Protein AF-A0A256YT01-F1 (afdb_monomer_lite)

Structure (mmCIF, N/CA/C/O backbone):
data_AF-A0A256YT01-F1
#
_entry.id   AF-A0A256YT01-F1
#
loop_
_atom_site.group_PDB
_atom_site.id
_atom_site.type_symbol
_atom_site.label_atom_id
_atom_site.label_alt_id
_atom_site.label_comp_id
_atom_site.label_asym_id
_atom_site.label_entity_id
_atom_site.label_seq_id
_atom_site.pdbx_PDB_ins_code
_atom_site.Cartn_x
_atom_site.Cartn_y
_atom_site.Car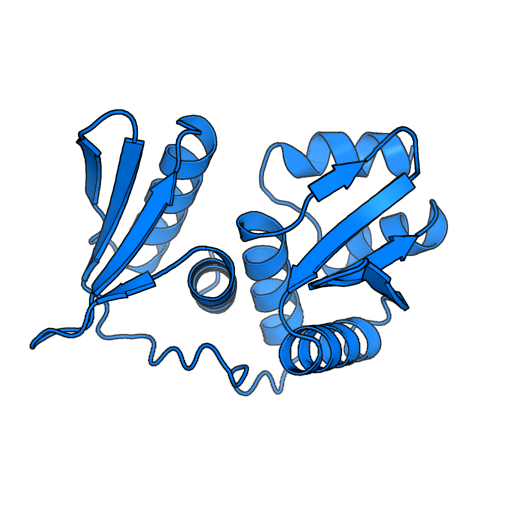tn_z
_atom_site.occupancy
_atom_site.B_iso_or_equiv
_atom_site.auth_seq_id
_atom_site.auth_comp_id
_atom_site.auth_asym_id
_atom_site.auth_atom_id
_atom_site.pdbx_PDB_model_num
ATOM 1 N N . MET A 1 1 ? 11.125 -12.371 -0.905 1.00 65.62 1 MET A N 1
ATOM 2 C CA . MET A 1 1 ? 10.075 -11.328 -1.002 1.00 65.62 1 MET A CA 1
ATOM 3 C C . MET A 1 1 ? 9.068 -11.771 -2.059 1.00 65.62 1 MET A C 1
ATOM 5 O O . MET A 1 1 ? 9.503 -12.255 -3.095 1.00 65.62 1 MET A O 1
ATOM 9 N N . ASN A 1 2 ? 7.759 -11.700 -1.803 1.00 82.19 2 ASN A N 1
ATOM 10 C CA . ASN A 1 2 ? 6.748 -12.305 -2.684 1.00 82.19 2 ASN A CA 1
ATOM 11 C C . ASN A 1 2 ? 6.438 -11.409 -3.912 1.00 82.19 2 ASN A C 1
ATOM 13 O O . ASN A 1 2 ? 6.258 -10.202 -3.763 1.00 82.19 2 ASN A O 1
ATOM 17 N N . LYS A 1 3 ? 6.318 -11.983 -5.122 1.00 87.56 3 LYS A N 1
ATOM 18 C CA . LYS A 1 3 ? 5.971 -11.257 -6.365 1.00 87.56 3 LYS A CA 1
ATOM 19 C C . LYS A 1 3 ? 4.683 -10.424 -6.266 1.00 87.56 3 LYS A C 1
ATOM 21 O O . LYS A 1 3 ? 4.586 -9.380 -6.905 1.00 87.56 3 LYS A O 1
ATOM 26 N N . TYR A 1 4 ? 3.715 -10.839 -5.443 1.00 91.56 4 TYR A N 1
ATOM 27 C CA . TYR A 1 4 ? 2.462 -10.099 -5.244 1.00 91.56 4 TYR A CA 1
ATOM 28 C C . TYR A 1 4 ? 2.664 -8.796 -4.464 1.00 91.56 4 TYR A C 1
ATOM 30 O O . TYR A 1 4 ? 1.957 -7.824 -4.715 1.00 91.56 4 TYR A O 1
ATOM 38 N N . PHE A 1 5 ? 3.674 -8.728 -3.594 1.00 92.38 5 PHE A N 1
ATOM 39 C CA . PHE A 1 5 ? 4.061 -7.479 -2.938 1.00 92.38 5 PHE A CA 1
ATOM 40 C C . PHE A 1 5 ? 4.576 -6.455 -3.955 1.00 92.38 5 PHE A C 1
ATOM 42 O O . PHE A 1 5 ? 4.145 -5.301 -3.959 1.00 92.38 5 PHE A O 1
ATOM 49 N N . ILE A 1 6 ? 5.430 -6.896 -4.882 1.00 89.31 6 ILE A N 1
ATOM 50 C CA . ILE A 1 6 ? 5.904 -6.055 -5.987 1.00 89.31 6 ILE A CA 1
ATOM 51 C C . ILE A 1 6 ? 4.745 -5.620 -6.873 1.00 89.31 6 ILE A C 1
ATOM 53 O O . ILE A 1 6 ? 4.645 -4.443 -7.202 1.00 89.31 6 ILE A O 1
ATOM 57 N N . LEU A 1 7 ? 3.820 -6.528 -7.185 1.00 89.75 7 LEU A N 1
ATOM 58 C CA . LEU A 1 7 ? 2.609 -6.189 -7.924 1.00 89.75 7 LEU A CA 1
ATOM 59 C C . LEU A 1 7 ? 1.816 -5.076 -7.220 1.00 89.75 7 LEU A C 1
ATOM 61 O O . LEU A 1 7 ? 1.466 -4.084 -7.855 1.00 89.75 7 LEU A O 1
ATOM 65 N N . GLY A 1 8 ? 1.609 -5.177 -5.904 1.00 92.69 8 GLY A N 1
ATOM 66 C CA . GLY A 1 8 ? 0.964 -4.134 -5.100 1.00 92.69 8 GLY A CA 1
ATOM 67 C C . GLY A 1 8 ? 1.683 -2.783 -5.173 1.00 92.69 8 GLY A C 1
ATOM 68 O O . GLY A 1 8 ? 1.050 -1.747 -5.405 1.00 92.69 8 GLY A O 1
ATOM 69 N N . LEU A 1 9 ? 3.014 -2.775 -5.052 1.00 90.44 9 LEU A N 1
ATOM 70 C CA . LEU A 1 9 ? 3.826 -1.566 -5.244 1.00 90.44 9 LEU A CA 1
ATOM 71 C C . LEU A 1 9 ? 3.639 -0.990 -6.651 1.00 90.44 9 LEU A C 1
ATOM 73 O O . LEU A 1 9 ? 3.383 0.203 -6.819 1.00 90.44 9 LEU A O 1
ATOM 77 N N . CYS A 1 10 ? 3.680 -1.832 -7.679 1.00 87.94 10 CYS A N 1
ATOM 78 C CA . CYS A 1 10 ? 3.543 -1.363 -9.045 1.00 87.94 10 CYS A CA 1
ATOM 79 C C . CYS A 1 10 ? 2.150 -0.794 -9.345 1.00 87.94 10 CYS A C 1
ATOM 81 O O . CYS A 1 10 ? 2.034 0.226 -10.029 1.00 87.94 10 CYS A O 1
ATOM 83 N N . TYR A 1 11 ? 1.091 -1.375 -8.778 1.00 89.88 11 TYR A N 1
ATOM 84 C CA . TYR A 1 11 ? -0.267 -0.830 -8.848 1.00 89.88 11 TYR A CA 1
ATOM 85 C C . TYR A 1 11 ? -0.405 0.505 -8.103 1.00 89.88 11 TYR A C 1
ATOM 87 O O . TYR A 1 11 ? -1.112 1.402 -8.570 1.00 89.88 11 TYR A O 1
ATOM 95 N N . SER A 1 12 ? 0.306 0.684 -6.994 1.00 89.81 12 SER A N 1
ATOM 96 C CA . SER A 1 12 ? 0.143 1.843 -6.116 1.00 89.81 12 SER A CA 1
ATOM 97 C C . SER A 1 12 ? 0.963 3.069 -6.528 1.00 89.81 12 SER A C 1
ATOM 99 O O . SER A 1 12 ? 0.410 4.171 -6.549 1.00 89.81 12 SER A O 1
ATOM 101 N N . CYS A 1 13 ? 2.239 2.896 -6.885 1.00 84.69 13 CYS A N 1
ATOM 102 C CA . CYS A 1 13 ? 3.171 4.003 -7.138 1.00 84.69 13 CYS A CA 1
ATOM 103 C C . CYS A 1 13 ? 3.846 3.978 -8.522 1.00 84.69 13 CYS A C 1
ATOM 105 O O . CYS A 1 13 ? 4.522 4.936 -8.888 1.00 84.69 13 CYS A O 1
ATOM 107 N N . GLY A 1 14 ? 3.643 2.917 -9.307 1.00 80.38 14 GLY A N 1
ATOM 108 C CA . GLY A 1 14 ? 4.211 2.799 -10.650 1.00 80.38 14 GLY A CA 1
ATOM 109 C C . GLY A 1 14 ? 3.450 3.544 -11.731 1.00 80.38 14 GLY A C 1
ATOM 110 O O . GLY A 1 14 ? 2.220 3.558 -11.733 1.00 80.38 14 GLY A O 1
ATOM 111 N N . SER A 1 15 ? 4.183 4.054 -12.710 1.00 81.00 15 SER A N 1
ATOM 112 C CA . SER A 1 15 ? 3.696 4.326 -14.060 1.00 81.00 15 SER A CA 1
ATOM 113 C C . SER A 1 15 ? 4.192 3.220 -14.988 1.00 81.00 15 SER A C 1
ATOM 115 O O . SER A 1 15 ? 5.355 2.825 -14.900 1.00 81.00 15 SER A O 1
ATOM 117 N N . ILE A 1 16 ? 3.331 2.714 -15.875 1.00 74.31 16 ILE A N 1
ATOM 118 C CA . ILE A 1 16 ? 3.780 1.882 -16.994 1.00 74.31 16 ILE A CA 1
ATOM 119 C C . ILE A 1 16 ? 3.974 2.788 -18.199 1.00 74.31 16 ILE A C 1
ATOM 121 O O . ILE A 1 16 ? 3.037 3.460 -18.629 1.00 74.31 16 ILE A O 1
ATOM 125 N N . LYS A 1 17 ? 5.188 2.800 -18.749 1.00 73.00 17 LYS A N 1
ATOM 126 C CA . LYS A 1 17 ? 5.462 3.464 -20.023 1.00 73.00 17 LYS A CA 1
ATOM 127 C C . LYS A 1 17 ? 5.263 2.468 -21.171 1.00 73.00 17 LYS A C 1
ATOM 129 O O . LYS A 1 17 ? 5.866 1.388 -21.120 1.00 73.00 17 LYS A O 1
ATOM 134 N N . PRO A 1 18 ? 4.455 2.806 -22.194 1.00 63.00 18 PRO A N 1
ATOM 135 C CA . PRO A 1 18 ? 4.331 1.977 -23.384 1.00 63.00 18 PRO A CA 1
ATOM 136 C C . PRO A 1 18 ? 5.676 1.962 -24.117 1.00 63.00 18 PRO A C 1
ATOM 138 O O . PRO A 1 18 ? 6.220 3.003 -24.476 1.00 63.00 18 PRO A O 1
ATOM 141 N N . SER A 1 19 ? 6.249 0.776 -24.291 1.00 65.38 19 SER A N 1
ATOM 142 C CA . SER A 1 19 ? 7.417 0.546 -25.142 1.00 65.38 19 SER A CA 1
ATOM 143 C C . SER A 1 19 ? 7.442 -0.926 -25.565 1.00 65.38 19 SER A C 1
ATOM 145 O O . SER A 1 19 ? 6.630 -1.706 -25.064 1.00 65.38 19 SER A O 1
ATOM 147 N N . LYS A 1 20 ? 8.365 -1.330 -26.453 1.00 65.81 20 LYS A N 1
ATOM 148 C CA . LYS A 1 20 ? 8.491 -2.734 -26.905 1.00 65.81 20 LYS A CA 1
ATOM 149 C C . LYS A 1 20 ? 8.595 -3.736 -25.742 1.00 65.81 20 LYS A C 1
ATOM 151 O O . LYS A 1 20 ? 8.174 -4.875 -25.889 1.00 65.81 20 LYS A O 1
ATOM 156 N N . ILE A 1 21 ? 9.129 -3.310 -24.593 1.00 67.69 21 ILE A N 1
ATOM 157 C CA . ILE A 1 21 ? 9.091 -4.053 -23.327 1.00 67.69 21 ILE A CA 1
ATOM 158 C C . ILE A 1 21 ? 8.535 -3.095 -22.267 1.00 67.69 21 ILE A C 1
ATOM 160 O O . ILE A 1 21 ? 9.229 -2.131 -21.931 1.00 67.69 21 ILE A O 1
ATOM 164 N N . PRO A 1 22 ? 7.312 -3.303 -21.745 1.00 70.88 22 PRO A N 1
ATOM 165 C CA . PRO A 1 22 ? 6.713 -2.417 -20.756 1.00 70.88 22 PRO A CA 1
ATOM 166 C C . PRO A 1 22 ? 7.683 -2.091 -19.622 1.00 70.88 22 PRO A C 1
ATOM 168 O O . PRO A 1 22 ? 8.390 -2.951 -19.094 1.00 70.88 22 PRO A O 1
ATOM 171 N N . LYS A 1 23 ? 7.758 -0.813 -19.265 1.00 79.12 23 LYS A N 1
ATOM 172 C CA . LYS A 1 23 ? 8.704 -0.334 -18.261 1.00 79.12 23 LYS A CA 1
ATOM 173 C C . LYS A 1 23 ? 7.934 0.190 -17.068 1.00 79.12 23 LYS A C 1
ATOM 175 O O . LYS A 1 23 ? 7.092 1.074 -17.224 1.00 79.12 23 LYS A O 1
ATOM 180 N N . PHE A 1 24 ? 8.228 -0.362 -15.897 1.00 84.81 24 PHE A N 1
ATOM 181 C CA . PHE A 1 24 ? 7.811 0.238 -14.641 1.00 84.81 24 PHE A CA 1
ATOM 182 C C . PHE A 1 24 ? 8.720 1.429 -14.349 1.00 84.81 24 PHE A C 1
ATOM 184 O O . PHE A 1 24 ? 9.946 1.314 -14.409 1.00 84.81 24 PHE A O 1
ATOM 191 N N . GLU A 1 25 ? 8.104 2.551 -14.007 1.00 88.12 25 GLU A N 1
ATOM 192 C CA . GLU A 1 25 ? 8.779 3.761 -13.566 1.00 88.12 25 GLU A CA 1
ATOM 193 C C . GLU A 1 25 ? 8.098 4.288 -12.299 1.00 88.12 25 GLU A C 1
ATOM 195 O O . GLU A 1 25 ? 6.884 4.492 -12.267 1.00 88.12 25 GLU A O 1
ATOM 200 N N . LEU A 1 26 ? 8.883 4.526 -11.255 1.00 90.12 26 LEU A N 1
ATOM 201 C CA . LEU A 1 26 ? 8.486 5.282 -10.074 1.00 90.12 26 LEU A CA 1
ATOM 202 C C . LEU A 1 26 ? 9.254 6.597 -10.066 1.00 90.12 26 LEU A C 1
ATOM 204 O O . LEU A 1 26 ? 10.476 6.595 -10.169 1.00 90.12 26 LEU A O 1
ATOM 208 N N . ILE A 1 27 ? 8.544 7.701 -9.846 1.00 90.69 27 ILE A N 1
ATOM 209 C CA . ILE A 1 27 ? 9.126 9.030 -9.659 1.00 90.69 27 ILE A CA 1
ATOM 210 C C . ILE A 1 27 ? 8.714 9.538 -8.277 1.00 90.69 27 ILE A C 1
ATOM 212 O O . ILE A 1 27 ? 7.529 9.576 -7.947 1.00 90.69 27 ILE A O 1
ATOM 216 N N . THR A 1 28 ? 9.680 9.930 -7.448 1.00 92.06 28 THR A N 1
ATOM 217 C CA . THR A 1 28 ? 9.418 10.427 -6.090 1.00 92.06 28 THR A CA 1
ATOM 218 C C . THR A 1 28 ? 10.463 11.445 -5.646 1.00 92.06 28 THR A C 1
ATOM 220 O O . THR A 1 28 ? 11.618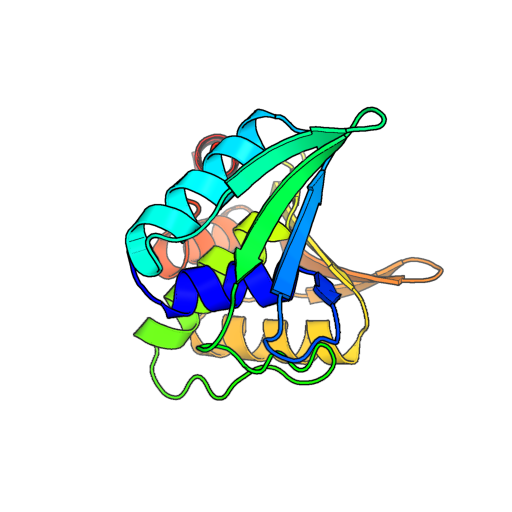 11.391 -6.051 1.00 92.06 28 THR A O 1
ATOM 223 N N . LYS A 1 29 ? 10.079 12.372 -4.763 1.00 92.88 29 LYS A N 1
ATOM 224 C CA . LYS A 1 29 ? 11.032 13.271 -4.084 1.00 92.88 29 LYS A CA 1
A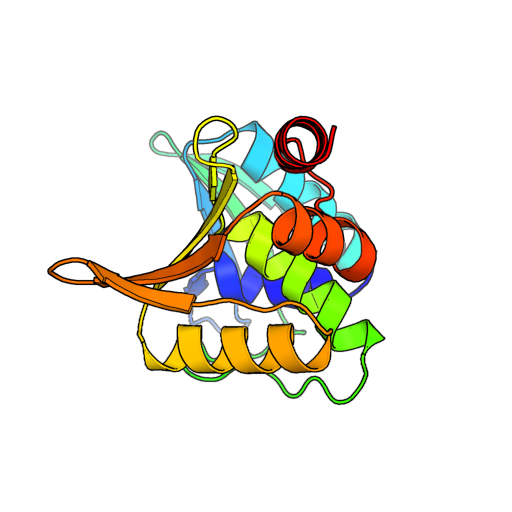TOM 225 C C . LYS A 1 29 ? 11.696 12.629 -2.859 1.00 92.88 29 LYS A C 1
ATOM 227 O O . LYS A 1 29 ? 12.661 13.168 -2.336 1.00 92.88 29 LYS A O 1
ATOM 232 N N . LYS A 1 30 ? 11.167 11.501 -2.374 1.00 91.44 30 LYS A N 1
ATOM 233 C CA . LYS A 1 30 ? 11.624 10.840 -1.143 1.00 91.44 30 LYS A CA 1
ATOM 234 C C . LYS A 1 30 ? 12.692 9.802 -1.460 1.00 91.44 30 LYS A C 1
ATOM 236 O O . LYS A 1 30 ? 12.363 8.758 -2.029 1.00 91.44 30 LYS A O 1
ATOM 241 N N . LYS A 1 31 ? 13.937 10.080 -1.070 1.00 93.31 31 LYS A N 1
ATOM 242 C CA . LYS A 1 31 ? 15.088 9.203 -1.315 1.00 93.31 31 LYS A CA 1
ATOM 243 C C . LYS A 1 31 ? 14.879 7.823 -0.701 1.00 93.31 31 LYS A C 1
ATOM 245 O O . LYS A 1 31 ? 15.001 6.824 -1.393 1.00 93.31 31 LYS A O 1
ATOM 250 N N . GLU A 1 32 ? 14.469 7.776 0.561 1.00 91.88 32 GLU A N 1
ATOM 251 C CA . GLU A 1 32 ? 14.319 6.545 1.342 1.00 91.88 32 GLU A CA 1
ATOM 252 C C . GLU A 1 32 ? 13.257 5.630 0.725 1.00 91.88 32 GLU A C 1
ATOM 254 O O . GLU A 1 32 ? 13.403 4.411 0.687 1.00 91.88 32 GLU A O 1
ATOM 259 N N . PHE A 1 33 ? 12.194 6.224 0.176 1.00 90.69 33 PHE A N 1
ATOM 260 C CA . PHE A 1 33 ? 11.160 5.473 -0.525 1.00 90.69 33 PHE A CA 1
ATOM 261 C C . PHE A 1 33 ? 11.651 4.940 -1.879 1.00 90.69 33 PHE A C 1
ATOM 263 O O . PHE A 1 33 ? 11.341 3.804 -2.231 1.00 90.69 33 PHE A O 1
ATOM 270 N N . ALA A 1 34 ? 12.438 5.721 -2.628 1.00 92.94 34 ALA A N 1
ATOM 271 C CA . ALA A 1 34 ? 13.065 5.243 -3.862 1.00 92.94 34 ALA A CA 1
ATOM 272 C C . ALA A 1 34 ? 14.071 4.113 -3.589 1.00 92.94 34 ALA A C 1
ATOM 274 O O . ALA A 1 34 ? 14.084 3.116 -4.309 1.00 92.94 34 ALA A O 1
ATOM 275 N N . ASP A 1 35 ? 14.872 4.246 -2.530 1.00 94.06 35 ASP A N 1
ATOM 276 C CA . ASP A 1 35 ? 15.831 3.237 -2.075 1.00 94.06 35 ASP A CA 1
ATOM 277 C C . ASP A 1 35 ? 15.111 1.938 -1.711 1.00 94.06 35 ASP A C 1
ATOM 279 O O . ASP A 1 35 ? 15.466 0.872 -2.220 1.00 94.06 35 ASP A O 1
ATOM 283 N N . PHE A 1 36 ? 14.040 2.045 -0.920 1.00 92.25 36 PHE A N 1
ATOM 284 C CA . PHE A 1 36 ? 13.181 0.922 -0.570 1.00 92.25 36 PHE A CA 1
ATOM 285 C C . PHE A 1 36 ? 12.626 0.225 -1.815 1.00 92.25 36 PHE A C 1
ATOM 287 O O . PHE A 1 36 ? 12.839 -0.972 -1.986 1.00 92.25 36 PHE A O 1
ATOM 294 N N . VAL A 1 37 ? 11.962 0.950 -2.720 1.00 91.25 37 VAL A N 1
ATOM 295 C CA . VAL A 1 37 ? 11.346 0.336 -3.908 1.00 91.25 37 VAL A CA 1
ATOM 296 C C . VAL A 1 37 ? 12.393 -0.302 -4.824 1.00 91.25 37 VAL A C 1
ATOM 298 O O . VAL A 1 37 ? 12.178 -1.417 -5.296 1.00 91.25 37 VAL A O 1
ATOM 301 N N . ASN A 1 38 ? 13.543 0.344 -5.037 1.00 92.62 38 ASN A N 1
ATOM 302 C CA . ASN A 1 38 ? 14.622 -0.223 -5.849 1.00 92.62 38 ASN A CA 1
ATOM 303 C C . ASN A 1 38 ? 15.211 -1.500 -5.233 1.00 92.62 38 ASN A C 1
ATOM 305 O O . ASN A 1 38 ? 15.526 -2.441 -5.957 1.00 92.62 38 ASN A O 1
ATOM 309 N N . MET A 1 39 ? 15.352 -1.555 -3.907 1.00 92.25 39 MET A N 1
ATOM 310 C CA . MET A 1 39 ? 15.779 -2.772 -3.216 1.00 92.25 39 MET A CA 1
ATOM 311 C C . MET A 1 39 ? 14.754 -3.897 -3.411 1.00 92.25 39 MET A C 1
ATOM 313 O O . MET A 1 39 ? 15.125 -5.001 -3.798 1.00 92.25 39 MET A O 1
ATOM 317 N N . GLN A 1 40 ? 13.464 -3.612 -3.202 1.00 90.62 40 GLN A N 1
ATOM 318 C CA . GLN A 1 40 ? 12.397 -4.608 -3.341 1.00 90.62 40 GLN A CA 1
ATOM 319 C C . GLN A 1 40 ? 12.302 -5.157 -4.772 1.00 90.62 40 GLN A C 1
ATOM 321 O O . GLN A 1 40 ? 12.178 -6.366 -4.960 1.00 90.62 40 GLN A O 1
ATOM 326 N N . LEU A 1 41 ? 12.414 -4.292 -5.784 1.00 88.62 41 LEU A N 1
ATOM 327 C CA . LEU A 1 41 ? 12.410 -4.708 -7.187 1.00 88.62 41 LEU A CA 1
ATOM 328 C C . LEU A 1 41 ? 13.628 -5.567 -7.537 1.00 88.62 41 LEU A C 1
ATOM 330 O O . LEU A 1 41 ? 13.456 -6.614 -8.154 1.00 88.62 41 LEU A O 1
ATOM 334 N N . ASN A 1 42 ? 14.835 -5.188 -7.109 1.00 89.44 42 ASN A N 1
ATOM 335 C CA . ASN A 1 42 ? 16.036 -5.985 -7.371 1.00 89.44 42 ASN A CA 1
ATOM 336 C C . ASN A 1 42 ? 16.002 -7.359 -6.688 1.00 89.44 42 ASN A C 1
ATOM 338 O O . ASN A 1 42 ? 16.441 -8.332 -7.292 1.00 89.44 42 ASN A O 1
ATOM 342 N N . LEU A 1 43 ? 15.416 -7.475 -5.492 1.00 88.12 43 LEU A N 1
ATOM 343 C CA . LEU A 1 43 ? 15.258 -8.766 -4.807 1.00 88.12 43 LEU A CA 1
ATOM 344 C C . LEU A 1 43 ? 14.354 -9.762 -5.551 1.00 88.12 43 LEU A C 1
ATOM 346 O O . LEU A 1 43 ? 14.429 -10.957 -5.278 1.00 88.12 43 LEU A O 1
ATOM 350 N N . VAL A 1 44 ? 13.469 -9.290 -6.434 1.00 84.75 44 VAL A N 1
ATOM 351 C CA . VAL A 1 44 ? 12.482 -10.139 -7.127 1.00 84.75 44 VAL A CA 1
ATOM 352 C C . VAL A 1 44 ? 12.761 -10.253 -8.625 1.00 84.75 44 VAL A C 1
ATOM 354 O O . VAL A 1 44 ? 12.544 -11.313 -9.201 1.00 84.75 44 VAL A O 1
ATOM 357 N N . LEU A 1 45 ? 13.219 -9.174 -9.261 1.00 82.94 45 LEU A N 1
ATOM 358 C CA . LEU A 1 45 ? 13.386 -9.074 -10.715 1.00 82.94 45 LEU A CA 1
ATOM 359 C C . LEU A 1 45 ? 14.852 -8.913 -11.144 1.00 82.94 45 LEU A C 1
ATOM 361 O O . LEU A 1 45 ? 15.164 -9.108 -12.316 1.00 82.94 45 LEU A O 1
ATOM 365 N N . GLY A 1 46 ? 15.749 -8.539 -10.223 1.00 83.94 46 GLY A N 1
ATOM 366 C CA . GLY A 1 46 ? 17.195 -8.432 -10.459 1.00 83.94 46 GLY A CA 1
ATOM 367 C C . GLY A 1 46 ? 17.642 -7.362 -11.462 1.00 83.94 46 GLY A C 1
ATOM 368 O O . GLY A 1 46 ? 18.811 -7.334 -11.836 1.00 83.94 46 GLY A O 1
ATOM 369 N N . ASN A 1 47 ? 16.739 -6.508 -11.948 1.00 84.06 47 ASN A N 1
ATOM 370 C CA . ASN A 1 47 ? 17.008 -5.632 -13.090 1.00 84.06 47 ASN A CA 1
ATOM 371 C C . ASN A 1 47 ? 16.457 -4.203 -12.930 1.00 84.06 47 ASN A C 1
ATOM 373 O O . ASN A 1 47 ? 16.127 -3.555 -13.933 1.00 84.06 47 ASN A O 1
ATOM 377 N N . SER A 1 48 ? 16.371 -3.690 -11.695 1.00 89.50 48 SER A N 1
ATOM 378 C CA . SER A 1 48 ? 15.944 -2.310 -11.450 1.00 89.50 48 SER A CA 1
ATOM 379 C C . SER A 1 48 ? 17.116 -1.348 -11.275 1.00 89.50 48 SER A C 1
ATOM 381 O O . SER A 1 48 ? 18.148 -1.666 -10.682 1.00 89.50 48 SER A O 1
ATOM 383 N N . LYS A 1 49 ? 16.941 -0.128 -11.784 1.00 92.69 49 LYS A N 1
ATOM 384 C CA . LYS A 1 49 ? 17.907 0.968 -11.690 1.00 92.69 49 LYS A CA 1
ATOM 385 C C . LYS A 1 49 ? 17.285 2.137 -10.945 1.00 92.69 49 LYS A C 1
ATOM 387 O O . LYS A 1 49 ? 16.129 2.473 -11.184 1.00 92.69 49 LYS A O 1
ATOM 392 N N . LYS A 1 50 ? 18.075 2.797 -10.100 1.00 94.94 50 LYS A N 1
ATOM 393 C CA . LYS A 1 50 ? 17.699 4.035 -9.410 1.00 94.94 50 LYS A CA 1
ATOM 394 C C . LYS A 1 50 ? 18.683 5.138 -9.764 1.00 94.94 50 LYS A C 1
ATOM 396 O O . LYS A 1 50 ? 19.888 4.927 -9.663 1.00 94.94 50 LYS A O 1
ATOM 401 N N . TYR A 1 51 ? 18.182 6.314 -10.107 1.00 95.56 51 TYR A N 1
ATOM 402 C CA . TYR A 1 51 ? 19.002 7.499 -10.355 1.00 95.56 51 TYR A CA 1
ATOM 403 C C . TYR A 1 51 ? 18.244 8.779 -9.986 1.00 95.56 51 TYR A C 1
ATOM 405 O O . TYR A 1 51 ? 17.035 8.757 -9.757 1.00 95.56 51 TYR A O 1
ATOM 413 N N . PHE A 1 52 ? 18.961 9.898 -9.887 1.00 96.06 52 PHE A N 1
ATOM 414 C CA . PHE A 1 52 ? 18.391 11.206 -9.568 1.00 96.06 52 PHE A CA 1
ATOM 415 C C . PHE A 1 52 ? 18.395 12.094 -10.815 1.00 96.06 52 PHE A C 1
ATOM 417 O O . PHE A 1 52 ? 19.422 12.219 -11.478 1.00 96.06 52 PHE A O 1
ATOM 424 N N . LYS A 1 53 ? 17.248 12.685 -11.160 1.00 95.38 53 LYS A N 1
ATOM 425 C CA . LYS A 1 53 ? 17.091 13.555 -12.334 1.00 95.38 53 LYS A CA 1
ATOM 426 C C . LYS A 1 53 ? 16.025 14.616 -12.069 1.00 95.38 53 LYS A C 1
ATOM 428 O O . LYS A 1 53 ? 14.953 14.303 -11.559 1.00 95.38 53 LYS A O 1
ATOM 433 N N . ASN A 1 54 ? 16.308 15.867 -12.439 1.00 94.06 54 ASN A N 1
ATOM 434 C CA . ASN A 1 54 ? 15.375 17.002 -12.360 1.00 94.06 54 ASN A CA 1
ATOM 435 C C . ASN A 1 54 ? 14.725 17.203 -10.973 1.00 94.06 54 ASN A C 1
ATOM 437 O O . ASN A 1 54 ? 13.554 17.557 -10.882 1.00 94.06 54 ASN A O 1
ATOM 441 N N . GLY A 1 55 ? 15.461 16.947 -9.885 1.00 93.38 55 GLY A N 1
ATOM 442 C CA . GLY A 1 55 ? 14.935 17.086 -8.520 1.00 93.38 55 GLY A CA 1
ATOM 443 C C . GLY A 1 55 ? 14.124 15.887 -8.008 1.00 93.38 55 GLY A C 1
ATOM 444 O O . GLY A 1 55 ? 13.525 15.971 -6.935 1.00 93.38 55 GLY A O 1
ATOM 445 N N . PHE A 1 56 ? 14.093 14.774 -8.746 1.00 95.44 56 PHE A N 1
ATOM 446 C CA . PHE A 1 56 ? 13.372 13.559 -8.374 1.00 95.44 56 PHE A CA 1
ATOM 447 C C . PHE A 1 56 ? 14.280 12.332 -8.406 1.00 95.44 56 PHE A C 1
ATOM 449 O O . PHE A 1 56 ? 15.165 12.201 -9.251 1.00 95.44 56 PHE A O 1
ATOM 456 N N . TYR A 1 57 ? 14.010 11.394 -7.504 1.00 95.81 57 TYR A N 1
ATOM 457 C CA . TYR A 1 57 ? 14.518 10.034 -7.581 1.00 95.81 57 TYR A CA 1
ATOM 458 C C . TYR A 1 57 ? 13.613 9.226 -8.502 1.00 95.81 57 TYR A C 1
ATOM 460 O O . TYR A 1 57 ? 12.390 9.207 -8.327 1.00 95.81 57 TYR A O 1
ATOM 468 N N . ILE A 1 58 ? 14.227 8.560 -9.471 1.00 93.38 58 ILE A N 1
ATOM 469 C CA . ILE A 1 58 ? 13.554 7.722 -10.453 1.00 93.38 58 ILE A CA 1
ATOM 470 C C . ILE A 1 58 ? 14.019 6.286 -10.240 1.00 93.38 58 ILE A C 1
ATOM 472 O O . ILE A 1 58 ? 15.223 6.031 -10.172 1.00 93.38 58 ILE A O 1
ATOM 476 N N . VAL A 1 59 ? 13.067 5.362 -10.116 1.00 92.06 59 VAL A N 1
ATOM 477 C CA . VAL A 1 59 ? 13.316 3.917 -10.105 1.00 92.06 59 VAL A CA 1
ATOM 478 C C . VAL A 1 59 ? 12.685 3.318 -11.346 1.00 92.06 59 VAL A C 1
ATOM 480 O O . VAL A 1 59 ? 11.490 3.473 -11.580 1.00 92.06 59 VAL A O 1
ATOM 483 N N . GLU A 1 60 ? 13.485 2.611 -12.125 1.00 90.81 60 GLU A N 1
ATOM 484 C CA . GLU A 1 60 ? 13.078 2.022 -13.386 1.00 90.81 60 GLU A CA 1
ATOM 485 C C . GLU A 1 60 ? 13.330 0.525 -13.385 1.00 90.81 60 GLU A C 1
ATOM 487 O O . GLU A 1 60 ? 14.388 0.065 -12.964 1.00 90.81 60 GLU A O 1
ATOM 492 N N . CYS A 1 61 ? 12.382 -0.236 -13.913 1.00 86.81 61 CYS A N 1
ATOM 493 C CA . CYS A 1 61 ? 12.508 -1.677 -14.053 1.00 86.81 61 CYS A CA 1
ATOM 494 C C . CYS A 1 61 ? 11.929 -2.097 -15.402 1.00 86.81 61 CYS A C 1
ATOM 496 O O . CYS A 1 61 ? 10.784 -1.760 -15.725 1.00 86.81 61 CYS A O 1
ATOM 498 N N . LYS A 1 62 ? 12.710 -2.830 -16.204 1.00 79.12 62 LYS A N 1
ATOM 499 C CA . LYS A 1 62 ? 12.169 -3.473 -17.408 1.00 79.12 62 LYS A CA 1
ATOM 500 C C . LYS A 1 62 ? 11.240 -4.589 -16.945 1.00 79.12 62 LYS A C 1
ATOM 502 O O . LYS A 1 62 ? 11.665 -5.472 -16.203 1.00 79.12 62 LYS A O 1
ATOM 507 N N . ASN A 1 63 ? 9.975 -4.512 -17.334 1.00 67.94 63 ASN A N 1
ATOM 508 C CA . ASN A 1 63 ? 8.927 -5.369 -16.811 1.00 67.94 63 ASN A CA 1
ATOM 509 C C . ASN A 1 63 ? 8.342 -6.239 -17.930 1.00 67.94 63 ASN A C 1
ATOM 511 O O . ASN A 1 63 ? 7.545 -5.781 -18.743 1.00 67.94 63 ASN A O 1
ATOM 515 N N . SER A 1 64 ? 8.719 -7.514 -17.929 1.00 58.84 64 SER A N 1
ATOM 516 C CA . SER A 1 64 ? 8.089 -8.566 -18.735 1.00 58.84 64 SER A CA 1
ATOM 517 C C . SER A 1 64 ? 7.048 -9.382 -17.955 1.00 58.84 64 SER A C 1
ATOM 519 O O . SER A 1 64 ? 6.402 -10.242 -18.540 1.00 58.84 64 SER A O 1
ATOM 521 N N . TYR A 1 65 ? 6.890 -9.151 -16.646 1.00 62.97 65 TYR A N 1
ATOM 522 C CA . TYR A 1 65 ? 6.183 -10.064 -15.737 1.00 62.97 65 TYR A CA 1
ATOM 523 C C . TYR A 1 65 ? 4.792 -9.591 -15.308 1.00 62.97 65 TYR A C 1
ATOM 525 O O . TYR A 1 65 ? 3.969 -10.416 -14.914 1.00 62.97 65 TYR A O 1
ATOM 533 N N . PHE A 1 66 ? 4.512 -8.286 -15.360 1.00 65.94 66 PHE A N 1
ATOM 534 C CA . PHE A 1 66 ? 3.245 -7.735 -14.878 1.00 65.94 66 PHE A CA 1
ATOM 535 C C . PHE A 1 66 ? 2.566 -6.880 -15.945 1.00 65.94 66 PHE A C 1
ATOM 537 O O . PHE A 1 66 ? 3.018 -5.770 -16.234 1.00 65.94 66 PHE A O 1
ATOM 544 N N . SER A 1 67 ? 1.440 -7.365 -16.468 1.00 67.62 67 SER A N 1
ATOM 545 C CA . SER A 1 67 ? 0.421 -6.520 -17.086 1.00 67.62 67 SER A CA 1
ATOM 546 C C . SER A 1 67 ? -0.333 -5.788 -15.969 1.00 67.62 67 SER A C 1
ATOM 548 O O . SER A 1 67 ? -0.967 -6.403 -15.112 1.00 67.62 67 SER A O 1
ATOM 550 N N . ILE A 1 68 ? -0.200 -4.461 -15.914 1.00 76.62 68 ILE A N 1
ATOM 551 C CA . ILE A 1 68 ? -0.893 -3.636 -14.915 1.00 76.62 68 ILE A CA 1
ATOM 552 C C . ILE A 1 68 ? -1.970 -2.851 -15.632 1.00 76.62 68 ILE A C 1
ATOM 554 O O . ILE A 1 68 ? -1.670 -1.937 -16.398 1.00 76.62 68 ILE A O 1
ATOM 558 N N . ASP A 1 69 ? -3.208 -3.195 -15.324 1.00 79.75 69 ASP A N 1
ATOM 559 C CA . ASP A 1 69 ? -4.364 -2.367 -15.608 1.00 79.75 69 ASP A CA 1
ATOM 560 C C . ASP A 1 69 ? -4.602 -1.478 -14.378 1.00 79.75 69 ASP A C 1
ATOM 562 O O . ASP A 1 69 ? -4.776 -1.967 -13.267 1.00 79.75 69 ASP A O 1
ATOM 566 N N . LYS A 1 70 ? -4.540 -0.153 -14.530 1.00 78.06 70 LYS A N 1
ATOM 567 C CA . LYS A 1 70 ? -4.707 0.767 -13.390 1.00 78.06 70 LYS A CA 1
ATOM 568 C C . LYS A 1 70 ? -6.162 0.935 -12.957 1.00 78.06 70 LYS A C 1
ATOM 570 O O . LYS A 1 70 ? -6.390 1.469 -11.869 1.00 78.06 70 LYS A O 1
ATOM 575 N N . ASP A 1 71 ? -7.110 0.487 -13.771 1.00 81.75 71 ASP A N 1
ATOM 576 C CA . ASP A 1 71 ? -8.540 0.578 -13.497 1.00 81.75 71 ASP A CA 1
ATOM 577 C C . ASP A 1 71 ? -9.102 -0.750 -12.947 1.00 81.75 71 ASP A C 1
ATOM 579 O O . ASP A 1 71 ? -10.133 -0.753 -12.264 1.00 81.75 71 ASP A O 1
ATOM 583 N N . LYS A 1 72 ? -8.384 -1.869 -13.133 1.00 85.75 72 LYS A N 1
ATOM 584 C CA . LYS A 1 72 ? -8.794 -3.203 -12.670 1.00 85.75 72 LYS A CA 1
ATOM 585 C C . LYS A 1 72 ? -7.696 -3.933 -11.896 1.00 85.75 72 LYS A C 1
ATOM 587 O O . LYS A 1 72 ? -6.621 -4.198 -12.420 1.00 85.75 72 LYS A O 1
ATOM 592 N N . LEU A 1 73 ? -7.987 -4.316 -10.650 1.00 89.81 73 LEU A N 1
ATOM 593 C CA . LEU A 1 73 ? -7.071 -5.117 -9.835 1.00 89.81 73 LEU A CA 1
ATOM 594 C C . LEU A 1 73 ? -6.858 -6.529 -10.419 1.00 89.81 73 LEU A C 1
ATOM 596 O O . LEU A 1 73 ? -7.763 -7.086 -11.048 1.00 89.81 73 LEU A O 1
ATOM 600 N N . PRO A 1 74 ? -5.678 -7.138 -10.192 1.00 89.31 74 PRO A N 1
ATOM 601 C CA . PRO A 1 74 ? -5.399 -8.494 -10.647 1.00 89.31 74 PRO A CA 1
ATOM 602 C C . PRO A 1 74 ? -6.241 -9.510 -9.862 1.00 89.31 74 PRO A C 1
ATOM 604 O O . PRO A 1 74 ? -6.715 -9.226 -8.761 1.00 89.31 74 PRO A O 1
ATOM 607 N N . ASN A 1 75 ? -6.389 -10.724 -10.396 1.00 87.75 75 ASN A N 1
ATOM 608 C CA . ASN A 1 75 ? -7.035 -11.810 -9.659 1.00 87.75 75 ASN A CA 1
ATOM 609 C C . ASN A 1 75 ? -6.143 -12.270 -8.485 1.00 87.75 75 ASN A C 1
ATOM 611 O O . ASN A 1 75 ? -4.980 -12.628 -8.686 1.00 87.75 75 ASN A O 1
ATOM 615 N N . LEU A 1 76 ? -6.692 -12.244 -7.267 1.00 91.94 76 LEU A N 1
ATOM 616 C CA . LEU A 1 76 ? -6.023 -12.578 -6.004 1.00 91.94 76 LEU A CA 1
ATOM 617 C C . LEU A 1 76 ? -6.878 -13.600 -5.227 1.00 91.94 76 LEU A C 1
ATOM 619 O O . LEU A 1 76 ? -7.501 -13.301 -4.205 1.00 91.94 76 LEU A O 1
ATOM 623 N N . ASP A 1 77 ? -6.920 -14.813 -5.765 1.00 89.75 77 ASP A N 1
ATOM 624 C CA . ASP A 1 77 ? -7.677 -15.986 -5.309 1.00 89.75 77 ASP A CA 1
ATOM 625 C C . ASP A 1 77 ? -7.331 -16.448 -3.881 1.00 89.75 77 ASP A C 1
ATOM 627 O O . ASP A 1 77 ? -8.229 -16.781 -3.105 1.00 89.75 77 ASP A O 1
ATOM 631 N N . THR A 1 78 ? -6.060 -16.408 -3.477 1.00 94.62 78 THR A N 1
ATOM 632 C CA . THR A 1 78 ? -5.641 -16.865 -2.139 1.00 94.62 78 THR A CA 1
ATOM 633 C C . THR A 1 78 ? -5.433 -15.723 -1.140 1.00 94.62 78 THR A C 1
ATOM 635 O O . THR A 1 78 ? -5.049 -14.608 -1.501 1.00 94.62 78 THR A O 1
ATOM 638 N N . SER A 1 79 ? -5.643 -16.013 0.152 1.00 95.50 79 SER A N 1
ATOM 639 C CA . SER A 1 79 ? -5.413 -15.048 1.243 1.00 95.50 79 SER A CA 1
ATOM 640 C C . SER A 1 79 ? -3.964 -14.560 1.280 1.00 95.50 79 SER A C 1
ATOM 642 O O . SER A 1 79 ? -3.710 -13.366 1.408 1.00 95.50 79 SER A O 1
ATOM 644 N N . GLU A 1 80 ? -3.002 -15.455 1.055 1.00 95.00 80 GLU A N 1
ATOM 645 C CA . GLU A 1 80 ? -1.585 -15.097 0.981 1.00 95.00 80 GLU A CA 1
ATOM 646 C C . GLU A 1 80 ? -1.315 -14.050 -0.116 1.00 95.00 80 GLU A C 1
ATOM 648 O O . GLU A 1 80 ? -0.689 -13.016 0.135 1.00 95.00 80 GLU A O 1
ATOM 653 N N . ARG A 1 81 ? -1.847 -14.269 -1.327 1.00 95.19 81 ARG A N 1
ATOM 654 C CA . ARG A 1 81 ? -1.691 -13.344 -2.460 1.00 95.19 81 ARG A CA 1
ATOM 655 C C . ARG A 1 81 ? -2.310 -11.985 -2.160 1.00 95.19 81 ARG A C 1
ATOM 657 O O . ARG A 1 81 ? -1.681 -10.962 -2.437 1.00 95.19 81 ARG A O 1
ATOM 664 N N . ARG A 1 82 ? -3.505 -11.966 -1.557 1.00 96.69 82 ARG A N 1
ATOM 665 C CA . ARG A 1 82 ? -4.183 -10.730 -1.139 1.00 96.69 82 ARG A CA 1
ATOM 666 C C . ARG A 1 82 ? -3.379 -9.961 -0.104 1.00 96.69 82 ARG A C 1
ATOM 668 O O . ARG A 1 82 ? -3.164 -8.769 -0.300 1.00 96.69 82 ARG A O 1
ATOM 675 N N . ARG A 1 83 ? -2.886 -10.620 0.947 1.00 97.12 83 ARG A N 1
ATOM 676 C CA . ARG A 1 83 ? -2.090 -9.973 2.005 1.00 97.12 83 ARG A CA 1
ATOM 677 C C . ARG A 1 83 ? -0.821 -9.343 1.454 1.00 97.12 83 ARG A C 1
ATOM 679 O O . ARG A 1 83 ? -0.586 -8.162 1.694 1.00 97.12 83 ARG A O 1
ATOM 686 N N . TYR A 1 84 ? -0.049 -10.080 0.652 1.00 95.56 84 TYR A N 1
ATOM 687 C CA . TYR A 1 84 ? 1.161 -9.527 0.041 1.00 95.56 84 TYR A CA 1
ATOM 688 C C . TYR A 1 84 ? 0.851 -8.378 -0.918 1.00 95.56 84 TYR A C 1
ATOM 690 O O . TYR A 1 84 ? 1.524 -7.348 -0.864 1.00 95.56 84 TYR A O 1
ATOM 698 N N . PHE A 1 85 ? -0.178 -8.519 -1.757 1.00 95.75 85 PHE A N 1
ATOM 699 C CA . PHE A 1 85 ? -0.610 -7.445 -2.646 1.00 95.75 85 PHE A CA 1
ATOM 700 C C . PHE 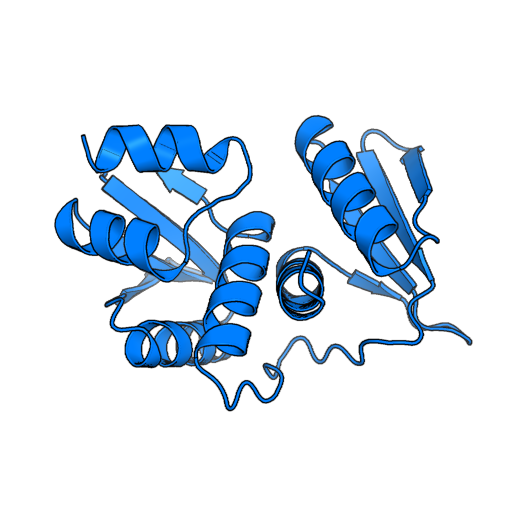A 1 85 ? -1.027 -6.190 -1.872 1.00 95.75 85 PHE A C 1
ATOM 702 O O . PHE A 1 85 ? -0.552 -5.098 -2.179 1.00 95.75 85 PHE A O 1
ATOM 709 N N . LEU A 1 86 ? -1.871 -6.335 -0.847 1.00 97.31 86 LEU A N 1
ATOM 710 C CA . LEU A 1 86 ? -2.320 -5.229 -0.003 1.00 97.31 86 LEU A CA 1
ATOM 711 C C . LEU A 1 86 ? -1.143 -4.570 0.717 1.00 97.31 86 LEU A C 1
ATOM 713 O O . LEU A 1 86 ? -1.062 -3.345 0.711 1.00 97.31 86 LEU A O 1
ATOM 717 N N . ALA A 1 87 ? -0.196 -5.344 1.252 1.00 96.69 87 ALA A N 1
ATOM 718 C CA . ALA A 1 87 ? 0.999 -4.803 1.896 1.00 96.69 87 ALA A CA 1
ATOM 719 C C . ALA A 1 87 ? 1.787 -3.915 0.920 1.00 96.69 87 ALA A C 1
ATOM 721 O O . ALA A 1 87 ? 2.055 -2.750 1.214 1.00 96.69 87 ALA A O 1
ATOM 722 N N . GLY A 1 88 ? 2.058 -4.407 -0.293 1.00 95.06 88 GLY A N 1
ATOM 723 C CA . GLY A 1 88 ? 2.737 -3.626 -1.331 1.00 95.06 88 GLY A CA 1
ATOM 724 C C . GLY A 1 88 ? 1.948 -2.393 -1.771 1.00 95.06 88 GLY A C 1
ATOM 725 O O . GLY A 1 88 ? 2.506 -1.311 -1.957 1.00 95.06 88 GLY A O 1
ATOM 726 N N . TYR A 1 89 ? 0.628 -2.523 -1.903 1.00 95.69 89 TYR A N 1
ATOM 727 C CA . TYR A 1 89 ? -0.233 -1.427 -2.335 1.00 95.69 89 TYR A CA 1
ATOM 728 C C . TYR A 1 89 ? -0.303 -0.299 -1.297 1.00 95.69 89 TYR A C 1
ATOM 730 O O . TYR A 1 89 ? -0.187 0.887 -1.627 1.00 95.69 89 TYR A O 1
ATOM 738 N N . PHE A 1 90 ? -0.453 -0.656 -0.021 1.00 96.94 90 PHE A N 1
ATOM 739 C CA . PHE A 1 90 ? -0.445 0.303 1.077 1.00 96.94 90 PHE A CA 1
ATOM 740 C C . PHE A 1 90 ? 0.939 0.929 1.258 1.00 96.94 90 PHE A C 1
ATOM 742 O O . PHE A 1 90 ? 1.029 2.144 1.454 1.00 96.94 90 PHE A O 1
ATOM 749 N N . GLU A 1 91 ? 2.023 0.168 1.111 1.00 94.06 91 GLU A N 1
ATOM 750 C CA . GLU A 1 91 ? 3.378 0.724 1.137 1.00 94.06 91 GLU A CA 1
ATOM 751 C C . GLU A 1 91 ? 3.555 1.860 0.132 1.00 94.06 91 GLU A C 1
ATOM 753 O O . GLU A 1 91 ? 4.024 2.943 0.495 1.00 94.06 91 GLU A O 1
ATOM 758 N N . GLY A 1 92 ? 3.089 1.675 -1.103 1.00 92.06 92 GLY A N 1
ATOM 759 C CA . GLY A 1 92 ? 3.297 2.682 -2.136 1.00 92.06 92 GLY A CA 1
ATOM 760 C C . GLY A 1 92 ? 2.387 3.905 -2.054 1.00 92.06 92 GLY A C 1
ATOM 761 O O . GLY A 1 92 ? 2.794 4.983 -2.486 1.00 92.06 92 GLY A O 1
ATOM 762 N N . LYS A 1 93 ? 1.176 3.781 -1.493 1.00 92.62 93 LYS A N 1
ATOM 763 C CA . LYS A 1 93 ? 0.146 4.832 -1.631 1.00 92.62 93 LYS A CA 1
ATOM 764 C C . LYS A 1 93 ? -0.491 5.313 -0.336 1.00 92.62 93 LYS A C 1
ATOM 766 O O . LYS A 1 93 ? -1.101 6.381 -0.331 1.00 92.62 93 LYS A O 1
ATOM 771 N N . SER A 1 94 ? -0.358 4.572 0.763 1.00 95.50 94 SER A N 1
ATOM 772 C CA . SER A 1 94 ? -1.015 4.957 2.012 1.00 95.50 94 SER A CA 1
ATOM 773 C C . SER A 1 94 ? -0.318 6.118 2.718 1.00 95.50 94 SER A C 1
ATOM 775 O O . SER A 1 94 ? 0.880 6.374 2.546 1.00 95.50 94 SER A O 1
ATOM 777 N N . SER A 1 95 ? -1.064 6.786 3.588 1.00 94.88 95 SER A N 1
ATOM 778 C CA . SER A 1 95 ? -0.524 7.592 4.675 1.00 94.88 95 SER A CA 1
ATOM 779 C C . SER A 1 95 ? -1.011 7.047 6.016 1.00 94.88 95 SER A C 1
ATOM 781 O O . SER A 1 95 ? -2.086 6.458 6.113 1.00 94.88 95 SER A O 1
ATOM 783 N N . VAL A 1 96 ? -0.192 7.220 7.053 1.00 96.62 96 VAL A N 1
ATOM 784 C CA . VAL A 1 96 ? -0.494 6.778 8.420 1.00 96.62 96 VAL A CA 1
ATOM 785 C C . VAL A 1 96 ? -0.453 7.998 9.330 1.00 96.62 96 VAL A C 1
ATOM 787 O O . VAL A 1 96 ? 0.574 8.680 9.401 1.00 96.62 96 VAL A O 1
ATOM 790 N N . SER A 1 97 ? -1.563 8.273 10.014 1.00 96.44 97 SER A N 1
ATOM 791 C CA . SER A 1 97 ? -1.672 9.333 11.014 1.00 96.44 97 SER A CA 1
ATOM 792 C C . SER A 1 97 ? -1.789 8.739 12.410 1.00 96.44 97 SER A C 1
ATOM 794 O O . SER A 1 97 ? -2.800 8.123 12.744 1.00 96.44 97 SER A O 1
ATOM 796 N N . VAL A 1 98 ? -0.764 8.969 13.234 1.00 95.56 98 VAL A N 1
ATOM 797 C CA . VAL A 1 98 ? -0.737 8.514 14.633 1.00 95.56 98 VAL A CA 1
ATOM 798 C C . VAL A 1 98 ? -1.776 9.264 15.465 1.00 95.56 98 VAL A C 1
ATOM 800 O O . VAL A 1 98 ? -2.573 8.635 16.152 1.00 95.56 98 VAL A O 1
ATOM 803 N N . LYS A 1 99 ? -1.832 10.599 15.329 1.00 96.06 99 LYS A N 1
ATOM 804 C CA . LYS A 1 99 ? -2.762 11.471 16.069 1.00 96.06 99 LYS A CA 1
ATOM 805 C C . LYS A 1 99 ? -4.220 11.045 15.890 1.00 96.06 99 LYS A C 1
ATOM 807 O O . LYS A 1 99 ? -4.956 10.963 16.864 1.00 96.06 99 LYS A O 1
ATOM 812 N N . TYR A 1 100 ? -4.620 10.766 14.651 1.00 95.69 100 TYR A N 1
ATOM 813 C CA . TYR A 1 100 ? -6.003 10.401 14.338 1.00 95.69 100 TYR A CA 1
ATOM 814 C C . TYR A 1 100 ? -6.250 8.889 14.351 1.00 95.69 100 TYR A C 1
ATOM 816 O O . TYR A 1 100 ? -7.400 8.475 14.264 1.00 95.69 100 TYR A O 1
ATOM 824 N N . LYS A 1 101 ? -5.200 8.064 14.488 1.00 97.06 101 LYS A N 1
ATOM 825 C CA . LYS A 1 101 ? -5.274 6.594 14.437 1.00 97.06 101 LYS A CA 1
ATOM 826 C C . LYS A 1 101 ? -5.908 6.104 13.130 1.00 97.06 101 LYS A C 1
ATOM 828 O O . LYS A 1 101 ? -6.865 5.329 13.139 1.00 97.06 101 LYS A O 1
ATOM 833 N N . ILE A 1 102 ? -5.396 6.618 12.010 1.00 97.00 102 ILE A N 1
ATOM 834 C CA . ILE A 1 102 ? -5.942 6.384 10.667 1.00 97.00 102 ILE A CA 1
ATOM 835 C C . ILE A 1 102 ? -4.845 5.900 9.727 1.00 97.00 102 ILE A C 1
ATOM 837 O O . ILE A 1 102 ? -3.780 6.519 9.629 1.00 97.00 102 ILE A O 1
ATOM 841 N N . ILE A 1 103 ? -5.157 4.858 8.960 1.00 97.94 103 ILE A N 1
ATOM 842 C CA . ILE A 1 103 ? -4.479 4.545 7.701 1.00 97.94 103 ILE A CA 1
ATOM 843 C C . ILE A 1 103 ? -5.376 5.024 6.559 1.00 97.94 103 ILE A C 1
ATOM 845 O O . ILE A 1 103 ? -6.540 4.636 6.494 1.00 97.94 103 ILE A O 1
ATOM 849 N N . LYS A 1 104 ? -4.843 5.859 5.664 1.00 96.81 104 LYS A N 1
ATOM 850 C CA . LYS A 1 104 ? -5.597 6.491 4.575 1.00 96.81 104 LYS A CA 1
ATOM 851 C C . LYS A 1 104 ? -5.012 6.150 3.207 1.00 96.81 104 LYS A C 1
ATOM 853 O O . LYS A 1 104 ? -3.800 6.223 3.017 1.00 96.81 104 LYS A O 1
ATOM 858 N N . LEU A 1 105 ? -5.881 5.882 2.236 1.00 95.62 105 LEU A N 1
ATOM 859 C CA . LEU A 1 105 ? -5.582 5.815 0.803 1.00 95.62 105 LEU A CA 1
ATOM 860 C C . LEU A 1 105 ? -6.472 6.803 0.048 1.00 95.62 105 LEU A C 1
ATOM 862 O O . LEU A 1 105 ? -7.660 6.876 0.331 1.00 95.62 105 LEU A O 1
ATOM 866 N N . SER A 1 106 ? -5.930 7.518 -0.938 1.00 93.12 106 SER A N 1
ATOM 867 C CA . SER A 1 106 ? -6.714 8.375 -1.845 1.00 93.12 106 SER A CA 1
ATOM 868 C C . SER A 1 106 ? -6.738 7.789 -3.258 1.00 93.12 106 SER A C 1
ATOM 870 O O . SER A 1 106 ? -5.726 7.254 -3.712 1.00 93.12 106 SER A O 1
ATOM 872 N N . GLY A 1 107 ? -7.854 7.902 -3.980 1.00 91.31 107 GLY A N 1
ATOM 873 C CA . GLY A 1 107 ? -7.967 7.371 -5.344 1.00 91.31 107 GLY A CA 1
ATOM 874 C C . GLY A 1 107 ? -9.343 7.556 -5.985 1.00 91.31 107 GLY A C 1
ATOM 875 O O . GLY A 1 107 ? -10.206 8.231 -5.422 1.00 91.31 107 GLY A O 1
ATOM 876 N N . LYS A 1 108 ? -9.521 6.951 -7.170 1.00 91.38 108 LYS A N 1
ATOM 877 C CA . LYS A 1 108 ? -10.828 6.784 -7.830 1.00 91.38 108 LYS A CA 1
ATOM 878 C C . LYS A 1 108 ? -11.722 5.869 -6.986 1.00 91.38 108 LYS A C 1
ATOM 880 O O . LYS A 1 108 ? -11.207 4.944 -6.354 1.00 91.38 108 LYS A O 1
ATOM 885 N N . TYR A 1 109 ? -13.028 6.119 -6.978 1.00 93.31 109 TYR A N 1
ATOM 886 C CA . TYR A 1 109 ? -13.977 5.380 -6.142 1.00 93.31 109 TYR A CA 1
ATOM 887 C C . TYR A 1 109 ? -13.969 3.879 -6.454 1.00 93.31 109 TYR A C 1
ATOM 889 O O . TYR A 1 109 ? -13.834 3.063 -5.548 1.00 93.31 109 TYR A O 1
ATOM 897 N N . GLU A 1 110 ? -13.986 3.525 -7.737 1.00 93.50 110 GLU A N 1
ATOM 898 C CA . GLU A 1 110 ? -14.065 2.152 -8.241 1.00 93.50 110 GLU A CA 1
ATOM 899 C C . GLU A 1 110 ? -12.866 1.316 -7.782 1.00 93.50 110 GLU A C 1
ATOM 901 O O . GLU A 1 110 ? -13.007 0.164 -7.372 1.00 93.50 110 GLU A O 1
ATOM 906 N N . LEU A 1 111 ? -11.671 1.913 -7.801 1.00 92.75 111 LEU A N 1
ATOM 907 C CA . LEU A 1 111 ? -10.452 1.256 -7.338 1.00 92.75 111 LEU A CA 1
ATOM 908 C C . LEU A 1 111 ? -10.436 1.122 -5.810 1.00 92.75 111 LEU A C 1
ATOM 910 O O . LEU A 1 111 ? -9.983 0.109 -5.283 1.00 92.75 111 LEU A O 1
ATOM 914 N N . LEU A 1 112 ? -10.924 2.131 -5.082 1.00 95.75 112 LEU A N 1
ATOM 915 C CA . LEU A 1 112 ? -11.011 2.062 -3.624 1.00 95.75 112 LEU A CA 1
ATOM 916 C C . LEU A 1 112 ? -12.037 1.023 -3.161 1.00 95.75 112 LEU A C 1
ATOM 918 O O . LEU A 1 112 ? -11.766 0.331 -2.186 1.00 95.75 112 LEU A O 1
ATOM 922 N N . GLU A 1 113 ? -13.157 0.860 -3.864 1.00 96.81 113 GLU A N 1
ATOM 923 C CA . GLU A 1 113 ? -14.131 -0.211 -3.613 1.00 96.81 113 GLU A CA 1
ATOM 924 C C . GLU A 1 113 ? -13.519 -1.599 -3.846 1.00 96.81 113 GLU A C 1
ATOM 926 O O . GLU A 1 113 ? -13.700 -2.501 -3.030 1.00 96.81 113 GLU A O 1
ATOM 931 N N . GLN A 1 114 ? -12.713 -1.777 -4.901 1.00 95.81 114 GLN A N 1
ATOM 932 C CA . GLN A 1 114 ? -11.975 -3.030 -5.111 1.00 95.81 114 GLN A CA 1
ATOM 933 C C . GLN A 1 114 ? -10.986 -3.310 -3.964 1.00 95.81 114 GLN A C 1
ATOM 935 O O . GLN A 1 114 ? -10.943 -4.424 -3.444 1.00 95.81 114 GLN A O 1
ATOM 940 N N . ILE A 1 115 ? -10.229 -2.301 -3.514 1.00 97.25 115 ILE A N 1
ATOM 941 C CA . ILE A 1 115 ? -9.314 -2.438 -2.366 1.00 97.25 115 ILE A CA 1
ATOM 942 C C . ILE A 1 115 ? -10.081 -2.728 -1.069 1.00 97.25 115 ILE A C 1
ATOM 944 O O . ILE A 1 115 ? -9.641 -3.562 -0.280 1.00 97.25 115 ILE A O 1
ATOM 948 N N . LYS A 1 116 ? -11.231 -2.082 -0.851 1.00 97.88 116 LYS A N 1
ATOM 949 C CA . LYS A 1 116 ? -12.105 -2.320 0.303 1.00 97.88 116 LYS A CA 1
ATOM 950 C C . LYS A 1 116 ? -12.553 -3.779 0.368 1.00 97.88 116 LYS A C 1
ATOM 952 O O . LYS A 1 116 ? -12.387 -4.398 1.413 1.00 97.88 116 LYS A O 1
ATOM 957 N N . LYS A 1 117 ? -13.011 -4.350 -0.750 1.00 97.31 117 LYS A N 1
ATOM 958 C CA . LYS A 1 117 ? -13.393 -5.770 -0.832 1.00 97.31 117 LYS A CA 1
ATOM 959 C C . LYS A 1 117 ? -12.230 -6.704 -0.491 1.00 97.31 117 LYS A C 1
ATOM 961 O O . LYS A 1 117 ? -12.410 -7.667 0.245 1.00 97.31 117 LYS A O 1
ATOM 966 N N . LEU A 1 118 ? -11.020 -6.411 -0.975 1.00 97.44 118 LEU A N 1
ATOM 967 C CA . LEU A 1 118 ? -9.833 -7.199 -0.619 1.00 97.44 118 LEU A CA 1
ATOM 968 C C . LEU A 1 118 ? -9.506 -7.120 0.880 1.00 97.44 118 LEU A C 1
ATOM 970 O O . LEU A 1 118 ? -9.104 -8.124 1.458 1.00 97.44 118 LEU A O 1
ATOM 974 N N . LEU A 1 119 ? -9.678 -5.953 1.507 1.00 98.00 119 LEU A N 1
ATOM 975 C CA . LEU A 1 119 ? -9.496 -5.788 2.952 1.00 98.00 119 LEU A CA 1
ATOM 976 C C . LEU A 1 119 ? -10.552 -6.566 3.750 1.00 98.00 119 LEU A C 1
ATOM 978 O O . LEU A 1 119 ? -10.202 -7.227 4.724 1.00 98.00 119 LEU A O 1
ATOM 982 N N . GLU A 1 120 ? -11.815 -6.534 3.318 1.00 97.69 120 GLU A N 1
ATOM 983 C CA . GLU A 1 120 ? -12.921 -7.277 3.939 1.00 97.69 120 GLU A CA 1
ATOM 984 C C . GLU A 1 120 ? -12.677 -8.791 3.908 1.00 97.69 120 GLU A C 1
ATOM 986 O O . GLU A 1 120 ? -12.841 -9.452 4.933 1.00 97.69 120 GLU A O 1
ATOM 991 N N . LEU A 1 121 ? -12.178 -9.329 2.787 1.00 97.19 121 LEU A N 1
ATOM 992 C CA . LEU A 1 121 ? -11.779 -10.741 2.671 1.00 97.19 121 LEU A CA 1
ATOM 993 C C . LEU A 1 121 ? -10.658 -11.144 3.643 1.00 97.19 121 LEU A C 1
ATOM 995 O O . LEU A 1 121 ? -10.525 -12.320 3.975 1.00 97.19 121 LEU A O 1
ATOM 999 N N . GLU A 1 122 ? -9.853 -10.186 4.106 1.00 97.38 122 GLU A N 1
ATOM 1000 C CA . GLU A 1 122 ? -8.803 -10.402 5.107 1.00 97.38 122 GLU A CA 1
ATOM 1001 C C . GLU A 1 122 ? -9.236 -10.007 6.531 1.00 97.38 122 GLU A C 1
ATOM 1003 O O . GLU A 1 122 ? -8.422 -10.026 7.457 1.00 97.38 122 GLU A O 1
ATOM 1008 N N . GLY A 1 123 ? -10.516 -9.671 6.731 1.00 96.56 123 GLY A N 1
ATOM 1009 C CA . GLY A 1 123 ? -11.077 -9.295 8.030 1.00 96.56 123 GLY A CA 1
ATOM 1010 C C . GLY A 1 123 ? -10.705 -7.882 8.492 1.00 96.56 123 GLY A C 1
ATOM 1011 O O . GLY A 1 123 ? -10.745 -7.590 9.688 1.00 96.56 123 GLY A O 1
ATOM 1012 N N . VAL A 1 124 ? -10.320 -6.994 7.571 1.00 97.38 124 VAL A N 1
ATOM 1013 C CA . VAL A 1 124 ? -9.945 -5.607 7.869 1.00 97.38 124 VAL A CA 1
ATOM 1014 C C . VAL A 1 124 ? -11.035 -4.652 7.387 1.00 97.38 124 VAL A C 1
ATOM 1016 O O . VAL A 1 124 ? -11.151 -4.334 6.207 1.00 97.38 124 VAL A O 1
ATOM 1019 N N . ASN A 1 125 ? -11.819 -4.123 8.323 1.00 96.88 125 ASN A N 1
ATOM 1020 C CA . ASN A 1 125 ? -12.887 -3.180 7.993 1.00 96.88 125 ASN A CA 1
ATOM 1021 C C . ASN A 1 125 ? -12.333 -1.797 7.622 1.00 96.88 125 ASN A C 1
ATOM 1023 O O . ASN A 1 125 ? -11.479 -1.241 8.320 1.00 96.88 125 ASN A O 1
ATOM 1027 N N . SER A 1 126 ? -12.885 -1.202 6.563 1.00 97.81 126 SER A N 1
ATOM 1028 C CA . SER A 1 126 ? -12.537 0.144 6.103 1.00 97.81 126 SER A CA 1
ATOM 1029 C C . SER A 1 126 ? -13.762 0.913 5.599 1.00 97.81 126 SER A C 1
ATOM 1031 O O . SER A 1 126 ? -14.804 0.329 5.300 1.00 97.81 126 SER A O 1
ATOM 1033 N N . LYS A 1 127 ? -13.655 2.242 5.537 1.00 98.00 127 LYS A N 1
ATOM 1034 C CA . LYS A 1 127 ? -14.720 3.140 5.066 1.00 98.00 127 LYS A CA 1
ATOM 1035 C C . LYS A 1 127 ? -14.210 4.031 3.947 1.00 98.00 127 LYS A C 1
ATOM 1037 O O . LYS A 1 127 ? -13.066 4.472 3.997 1.00 98.00 127 LYS A O 1
ATOM 1042 N N . ILE A 1 128 ? -15.057 4.314 2.960 1.00 98.12 128 ILE A N 1
ATOM 1043 C CA . ILE A 1 128 ? -14.744 5.261 1.889 1.00 98.12 128 ILE A CA 1
ATOM 1044 C C . ILE A 1 128 ? -15.524 6.546 2.127 1.00 98.12 128 ILE A C 1
ATOM 1046 O O . ILE A 1 128 ? -16.737 6.520 2.307 1.00 98.12 128 ILE A O 1
ATOM 1050 N N . TYR A 1 129 ? -14.812 7.666 2.093 1.00 96.94 129 TYR A N 1
ATOM 1051 C CA . TYR A 1 129 ? -15.367 9.005 2.217 1.00 96.94 129 TYR A CA 1
ATOM 1052 C C . TYR A 1 129 ? -15.104 9.799 0.937 1.00 96.94 129 TYR A C 1
ATOM 1054 O O . TYR A 1 129 ? -14.033 9.688 0.327 1.00 96.94 129 TYR A O 1
ATOM 1062 N N . LYS A 1 130 ? -16.071 10.632 0.543 1.00 95.06 130 LYS A N 1
ATOM 1063 C CA . LYS A 1 130 ? -15.906 11.616 -0.531 1.00 95.06 130 LYS A CA 1
ATOM 1064 C C . LYS A 1 130 ? -15.291 12.891 0.050 1.00 95.06 130 LYS A C 1
ATOM 1066 O O . LYS A 1 130 ? -15.872 13.517 0.926 1.00 95.06 130 LYS A O 1
ATOM 1071 N N . ASN A 1 131 ? -14.130 13.284 -0.463 1.00 87.25 131 ASN A N 1
ATOM 1072 C CA . ASN A 1 131 ? -13.391 14.485 -0.083 1.00 87.25 131 ASN A CA 1
ATOM 1073 C C . ASN A 1 131 ? -13.362 15.462 -1.261 1.00 87.25 131 ASN A C 1
ATOM 1075 O O . ASN A 1 131 ? -12.443 15.415 -2.079 1.00 87.25 131 ASN A O 1
ATOM 1079 N N . GLN A 1 132 ? -14.354 16.351 -1.348 1.00 83.81 132 GLN A N 1
ATOM 1080 C CA . GLN A 1 132 ? -14.499 17.330 -2.436 1.00 83.81 132 GLN A CA 1
ATOM 1081 C C . GLN A 1 132 ? -14.376 16.676 -3.831 1.00 83.81 132 GLN A C 1
ATOM 1083 O O . GLN A 1 132 ? -15.353 16.136 -4.346 1.00 83.81 132 GLN A O 1
ATOM 1088 N N . LYS A 1 133 ? -13.168 16.693 -4.416 1.00 84.81 133 LYS A N 1
ATOM 1089 C CA . LYS A 1 133 ? -12.838 16.200 -5.763 1.00 84.81 133 LYS A CA 1
ATOM 1090 C C . LYS A 1 133 ? -12.291 14.765 -5.815 1.00 84.81 133 LYS A C 1
ATOM 1092 O O . LYS A 1 133 ? -12.056 14.261 -6.906 1.00 84.81 133 LYS A O 1
ATOM 1097 N N . TYR A 1 134 ? -12.038 14.110 -4.682 1.00 88.94 134 TYR A N 1
ATOM 1098 C CA . TYR A 1 134 ? -11.456 12.762 -4.650 1.00 88.94 134 TYR A CA 1
ATOM 1099 C C . TYR A 1 134 ? -12.087 11.885 -3.571 1.00 88.94 134 TYR A C 1
ATOM 1101 O O . TYR A 1 134 ? -12.743 12.375 -2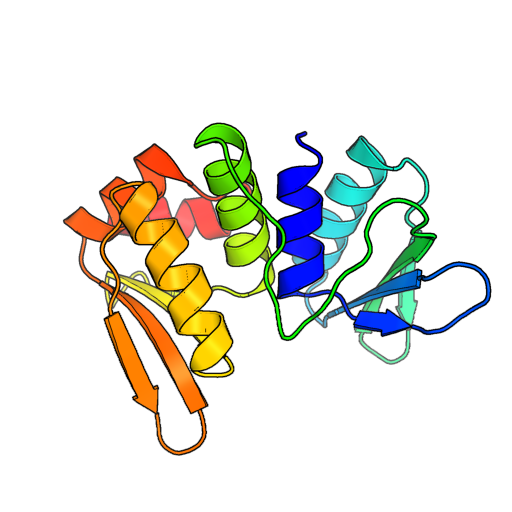.657 1.00 88.94 134 TYR A O 1
ATOM 1109 N N . PHE A 1 135 ? -11.873 10.575 -3.656 1.00 95.88 135 PHE A N 1
ATOM 1110 C CA . PHE A 1 135 ? -12.322 9.631 -2.639 1.00 95.88 135 PHE A CA 1
ATOM 1111 C C . PHE A 1 135 ? -11.153 9.177 -1.785 1.00 95.88 135 PHE A C 1
ATOM 1113 O O . PHE A 1 135 ? -9.980 9.234 -2.182 1.00 95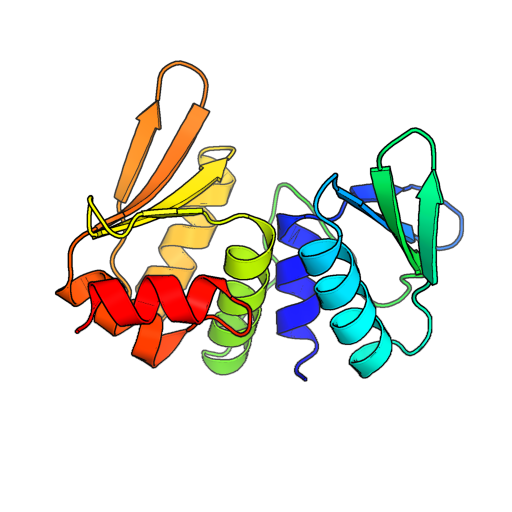.88 135 PHE A O 1
ATOM 1120 N N . SER A 1 136 ? -11.458 8.749 -0.571 1.00 96.88 136 SER A N 1
ATOM 1121 C CA . SER A 1 136 ? -10.447 8.248 0.336 1.00 96.88 136 SER A CA 1
ATOM 1122 C C . SER A 1 136 ? -10.967 7.092 1.166 1.00 96.88 136 SER A C 1
ATOM 1124 O O . SER A 1 136 ? -12.026 7.195 1.773 1.00 96.88 136 SER A O 1
ATOM 1126 N N . LEU A 1 137 ? -10.191 6.014 1.205 1.00 98.06 137 LEU A N 1
ATOM 1127 C CA . LEU A 1 137 ? -10.427 4.843 2.033 1.00 98.06 137 LEU A CA 1
ATOM 1128 C C . LEU A 1 137 ? -9.665 4.995 3.345 1.00 98.06 137 LEU A C 1
ATOM 1130 O O . LEU A 1 137 ? -8.481 5.338 3.340 1.00 98.06 137 LEU A O 1
ATOM 1134 N N . TYR A 1 138 ? -10.349 4.740 4.452 1.00 98.19 138 TYR A N 1
ATOM 1135 C CA . TYR A 1 138 ? -9.834 4.886 5.801 1.00 98.19 138 TYR A CA 1
ATOM 1136 C C . TYR A 1 138 ? -9.979 3.574 6.573 1.00 98.19 138 TYR A C 1
ATOM 1138 O O . TYR A 1 138 ? -11.050 2.966 6.602 1.00 98.19 138 TYR A O 1
ATOM 1146 N N . ILE A 1 139 ? -8.910 3.180 7.257 1.00 98.19 139 ILE A N 1
ATOM 1147 C CA . ILE A 1 139 ? -8.931 2.188 8.334 1.00 98.19 139 ILE A CA 1
ATOM 1148 C C . ILE A 1 139 ? -8.786 2.984 9.630 1.00 98.19 139 ILE A C 1
ATOM 1150 O O . ILE A 1 139 ? -7.723 3.547 9.897 1.00 98.19 139 ILE A O 1
ATOM 1154 N N . GLU A 1 140 ? -9.880 3.093 10.384 1.00 96.19 140 GLU A N 1
ATOM 1155 C CA . GLU A 1 140 ? -10.017 4.068 11.474 1.00 96.19 140 GLU A CA 1
ATOM 1156 C C . GLU A 1 140 ? -10.103 3.393 12.839 1.00 96.19 140 GLU A C 1
ATOM 1158 O O . GLU A 1 140 ? -10.917 2.488 13.058 1.00 96.19 140 GLU A O 1
ATOM 1163 N N . GLY A 1 141 ? -9.315 3.898 13.784 1.00 96.44 141 GLY A N 1
ATOM 1164 C CA . GLY A 1 141 ? -9.323 3.466 15.174 1.00 96.44 141 GLY A CA 1
ATOM 1165 C C . GLY A 1 141 ? -8.305 2.368 15.471 1.00 96.44 141 GLY A C 1
ATOM 1166 O O . GLY A 1 141 ? -7.900 1.591 14.602 1.00 96.44 141 GLY A O 1
ATOM 1167 N N . LYS A 1 142 ? -7.904 2.303 16.747 1.00 96.19 142 LYS A N 1
ATOM 1168 C CA . LYS A 1 142 ? -6.844 1.416 17.252 1.00 96.19 142 LYS A CA 1
ATOM 1169 C C . LYS A 1 142 ? -7.093 -0.050 16.892 1.00 96.19 142 LYS A C 1
ATOM 1171 O O . LYS A 1 142 ? -6.210 -0.685 16.327 1.00 96.19 142 LYS A O 1
ATOM 1176 N N . THR A 1 143 ? -8.303 -0.560 17.130 1.00 96.56 143 THR A N 1
ATOM 1177 C CA . THR A 1 143 ? -8.665 -1.961 16.851 1.00 96.56 143 THR A CA 1
ATOM 1178 C C . THR A 1 143 ? -8.530 -2.318 15.372 1.00 96.56 143 THR A C 1
ATOM 1180 O O . THR A 1 143 ? -7.932 -3.335 15.039 1.00 96.56 143 THR A O 1
ATOM 1183 N N . ARG A 1 144 ? -9.014 -1.464 14.461 1.00 96.88 144 ARG A N 1
ATOM 1184 C CA . ARG A 1 144 ? -8.926 -1.730 13.014 1.00 96.88 144 ARG A CA 1
ATOM 1185 C C . ARG A 1 144 ? -7.490 -1.624 12.502 1.00 96.88 144 ARG A C 1
ATOM 1187 O O . ARG A 1 144 ? -7.070 -2.435 11.685 1.00 96.88 144 ARG A O 1
ATOM 1194 N N . CYS A 1 145 ? -6.715 -0.672 13.025 1.00 97.38 145 CYS A N 1
ATOM 1195 C CA . CYS A 1 145 ? -5.286 -0.568 12.723 1.00 97.38 145 CYS A CA 1
ATOM 1196 C C . CYS A 1 145 ? -4.499 -1.780 13.248 1.00 97.38 145 CYS A C 1
ATOM 1198 O O . CYS A 1 145 ? -3.585 -2.246 12.573 1.00 97.38 145 CYS A O 1
ATOM 1200 N N . LYS A 1 146 ? -4.874 -2.327 14.412 1.00 97.44 146 LYS A N 1
ATOM 1201 C CA . LYS A 1 146 ? -4.299 -3.565 14.953 1.00 97.44 146 LYS A CA 1
ATOM 1202 C C . LYS A 1 146 ? -4.589 -4.763 14.045 1.00 97.44 146 LYS A C 1
ATOM 1204 O O . LYS A 1 146 ? -3.653 -5.468 13.691 1.00 97.44 146 LYS A O 1
ATOM 1209 N N . LEU A 1 147 ? -5.828 -4.922 13.575 1.00 97.44 147 LEU A N 1
ATOM 1210 C CA . LEU A 1 147 ? -6.170 -5.967 12.599 1.00 97.44 147 LEU A CA 1
ATOM 1211 C C . LEU A 1 147 ? -5.377 -5.812 11.293 1.00 97.44 147 LEU A C 1
ATOM 1213 O O . LEU A 1 147 ? -4.844 -6.789 10.775 1.00 97.44 147 LEU A O 1
ATOM 1217 N N . PHE A 1 148 ? -5.226 -4.583 10.786 1.00 98.06 148 PHE A N 1
ATOM 1218 C CA . PHE A 1 148 ? -4.372 -4.332 9.622 1.00 98.06 148 PHE A CA 1
ATOM 1219 C C . PHE A 1 148 ? -2.918 -4.762 9.877 1.00 98.06 148 PHE A C 1
ATOM 1221 O O . PHE A 1 148 ? -2.320 -5.407 9.018 1.00 98.06 148 PHE A O 1
ATOM 1228 N N . LYS A 1 149 ? -2.357 -4.451 11.054 1.00 97.06 149 LYS A N 1
ATOM 1229 C CA . LYS A 1 149 ? -1.002 -4.875 11.444 1.00 97.06 149 LYS A CA 1
ATOM 1230 C C . LYS A 1 149 ? -0.862 -6.397 11.476 1.00 97.06 149 LYS A C 1
ATOM 1232 O O . LYS A 1 149 ? 0.122 -6.925 10.988 1.00 97.06 149 LYS A O 1
ATOM 1237 N N . GLU A 1 150 ? -1.834 -7.102 12.042 1.00 96.62 150 GLU A N 1
ATOM 1238 C CA . GLU A 1 150 ? -1.777 -8.562 12.191 1.00 96.62 150 GLU A CA 1
ATOM 1239 C C . GLU A 1 150 ? -1.925 -9.308 10.859 1.00 96.62 150 GLU A C 1
ATOM 1241 O O . GLU A 1 150 ? -1.390 -10.404 10.704 1.00 96.62 150 GLU A O 1
ATOM 1246 N N . LYS A 1 151 ? -2.673 -8.743 9.903 1.00 96.25 151 LYS A N 1
ATOM 1247 C CA . LYS A 1 151 ? -3.011 -9.424 8.643 1.00 96.25 151 LYS A CA 1
ATOM 1248 C C . LYS A 1 151 ? -2.151 -8.996 7.458 1.00 96.25 151 LYS A C 1
ATOM 1250 O O . LYS A 1 151 ? -1.902 -9.813 6.578 1.00 96.25 151 LYS A O 1
ATOM 1255 N N . ILE A 1 152 ? -1.751 -7.729 7.402 1.00 96.62 152 ILE A N 1
ATOM 1256 C CA . ILE A 1 152 ? -1.125 -7.116 6.221 1.00 96.62 152 ILE A CA 1
ATOM 1257 C C . ILE A 1 152 ? 0.238 -6.520 6.590 1.00 96.62 152 ILE A C 1
ATOM 1259 O O . ILE A 1 152 ? 1.236 -6.869 5.968 1.00 96.62 152 ILE A O 1
ATOM 1263 N N . ASP A 1 153 ? 0.270 -5.682 7.631 1.00 94.81 153 ASP A N 1
ATOM 1264 C CA . ASP A 1 153 ? 1.439 -4.938 8.128 1.00 94.81 153 ASP A CA 1
ATOM 1265 C C . ASP A 1 153 ? 2.139 -4.030 7.089 1.00 94.81 153 ASP A C 1
ATOM 1267 O O . ASP A 1 153 ? 1.839 -4.007 5.894 1.00 94.81 153 ASP A O 1
ATOM 1271 N N . TYR A 1 154 ? 3.077 -3.225 7.584 1.00 94.50 154 TYR A N 1
ATOM 1272 C CA . TYR A 1 154 ? 4.076 -2.516 6.792 1.00 94.50 154 TYR A CA 1
ATOM 1273 C C . TYR A 1 154 ? 5.457 -3.151 6.984 1.00 94.50 154 TYR A C 1
ATOM 1275 O O . TYR A 1 154 ? 5.759 -3.755 8.010 1.00 94.50 154 TYR A O 1
ATOM 1283 N N . ILE A 1 155 ? 6.329 -2.941 6.005 1.00 90.50 155 ILE A N 1
ATOM 1284 C CA . ILE A 1 155 ? 7.744 -3.325 6.016 1.00 90.50 155 ILE A CA 1
ATOM 1285 C C . ILE A 1 155 ? 8.635 -2.078 6.155 1.00 90.50 155 ILE A C 1
ATOM 1287 O O . ILE A 1 155 ? 9.711 -2.149 6.743 1.00 90.50 155 ILE A O 1
ATOM 1291 N N . SER A 1 156 ? 8.197 -0.927 5.636 1.00 88.69 156 SER A N 1
ATOM 1292 C CA . SER A 1 156 ? 8.942 0.334 5.676 1.00 88.69 156 SER A CA 1
ATOM 1293 C C . SER A 1 156 ? 8.805 1.067 7.018 1.00 88.69 156 SER A C 1
ATOM 1295 O O . SER A 1 156 ? 8.142 0.611 7.951 1.00 88.69 156 SER A O 1
ATOM 1297 N N . ASP A 1 157 ? 9.352 2.284 7.107 1.00 87.00 157 ASP A N 1
ATOM 1298 C CA . ASP A 1 157 ? 9.192 3.173 8.266 1.00 87.00 157 ASP A CA 1
ATOM 1299 C C . ASP A 1 157 ? 7.728 3.488 8.630 1.00 87.00 157 ASP A C 1
ATOM 1301 O O . ASP A 1 157 ? 7.444 3.951 9.740 1.00 87.00 157 ASP A O 1
ATOM 1305 N N . LYS A 1 158 ? 6.767 3.213 7.737 1.00 92.12 158 LYS A N 1
ATOM 1306 C CA . LYS A 1 158 ? 5.336 3.257 8.074 1.00 92.12 158 LYS A CA 1
ATOM 1307 C C . LYS A 1 158 ? 4.970 2.283 9.196 1.00 92.12 158 LYS A C 1
ATOM 1309 O O . LYS A 1 158 ? 4.071 2.606 9.975 1.00 92.12 158 LYS A O 1
ATOM 1314 N N . LYS A 1 159 ? 5.698 1.171 9.343 1.00 94.44 159 LYS A N 1
ATOM 1315 C CA . LYS A 1 159 ? 5.533 0.207 10.438 1.00 94.44 159 LYS A CA 1
ATOM 1316 C C . LYS A 1 159 ? 5.674 0.872 11.802 1.00 94.44 159 LYS A C 1
ATOM 1318 O O . LYS A 1 159 ? 4.764 0.785 12.613 1.00 94.44 159 LYS A O 1
ATOM 1323 N N . LYS A 1 160 ? 6.715 1.690 11.997 1.00 94.06 160 LYS A N 1
ATOM 1324 C CA . LYS A 1 160 ? 6.935 2.442 13.248 1.00 94.06 160 LYS A CA 1
ATOM 1325 C C . LYS A 1 160 ? 5.755 3.356 13.596 1.00 94.06 160 LYS A C 1
ATOM 1327 O O . LYS A 1 160 ? 5.432 3.548 14.766 1.00 94.06 160 LYS A O 1
ATOM 1332 N N . LYS A 1 161 ? 5.098 3.947 12.590 1.00 94.81 161 LYS A N 1
ATOM 1333 C CA . LYS A 1 161 ? 3.892 4.767 12.805 1.00 94.81 161 LYS A CA 1
ATOM 1334 C C . LYS A 1 161 ? 2.686 3.911 13.174 1.00 94.81 161 LYS A C 1
ATOM 1336 O O . LYS A 1 161 ? 1.925 4.310 14.048 1.00 94.81 161 LYS A O 1
ATOM 1341 N N . LEU A 1 162 ? 2.517 2.765 12.519 1.00 96.31 162 LEU A N 1
ATOM 1342 C CA . LEU A 1 162 ? 1.457 1.816 12.840 1.00 96.31 162 LEU A CA 1
ATOM 1343 C C . LEU A 1 162 ? 1.622 1.260 14.261 1.00 96.31 162 LEU A C 1
ATOM 1345 O O . LEU A 1 162 ? 0.654 1.236 15.015 1.00 96.31 162 LEU A O 1
ATOM 1349 N N . ASP A 1 163 ? 2.849 0.927 14.658 1.00 96.19 163 ASP A N 1
ATOM 1350 C CA . ASP A 1 163 ? 3.194 0.459 16.003 1.00 96.19 163 ASP A CA 1
ATOM 1351 C C . ASP A 1 163 ? 2.755 1.451 17.083 1.00 96.19 163 ASP A C 1
ATOM 1353 O O . ASP A 1 163 ? 2.104 1.064 18.048 1.00 96.19 163 ASP A O 1
ATOM 1357 N N . ARG A 1 164 ? 2.995 2.750 16.873 1.00 96.12 164 ARG A N 1
ATOM 1358 C CA . ARG A 1 164 ? 2.553 3.815 17.792 1.00 96.12 164 ARG A CA 1
ATOM 1359 C C . ARG A 1 164 ? 1.034 3.979 17.887 1.00 96.12 164 ARG A C 1
ATOM 1361 O O . ARG A 1 164 ? 0.562 4.571 18.848 1.00 96.12 164 ARG A O 1
ATOM 1368 N N . ILE A 1 165 ? 0.269 3.531 16.890 1.00 94.19 165 ILE A N 1
ATOM 1369 C CA . ILE A 1 165 ? -1.203 3.551 16.953 1.00 94.19 165 ILE A CA 1
ATOM 1370 C C . ILE A 1 165 ? -1.721 2.390 17.807 1.00 94.19 165 ILE A C 1
ATOM 1372 O O . ILE A 1 165 ? -2.738 2.537 18.488 1.00 94.19 165 ILE A O 1
ATOM 1376 N N . VAL A 1 166 ? -1.068 1.227 17.704 1.00 93.12 166 VAL A N 1
ATOM 1377 C CA . VAL A 1 166 ? -1.526 -0.025 18.325 1.00 93.12 166 VAL A CA 1
ATOM 1378 C C . VAL A 1 166 ? -0.975 -0.245 19.731 1.00 93.12 166 VAL A C 1
ATOM 1380 O O . VAL A 1 166 ? -1.561 -1.045 20.461 1.00 93.12 166 VAL A O 1
ATOM 1383 N N . TRP A 1 167 ? 0.095 0.459 20.106 1.00 85.12 167 TRP A N 1
ATOM 1384 C CA . TRP A 1 167 ? 0.567 0.565 21.487 1.00 85.12 167 TRP A CA 1
ATOM 1385 C C . TRP A 1 167 ? -0.457 1.317 22.341 1.00 85.12 167 TRP A C 1
ATOM 1387 O O . TRP A 1 167 ? -0.862 0.758 23.381 1.00 85.12 167 TRP A O 1
#

Foldseek 3Di:
DDVLLLVLLCLAAWDWDDDPFTKTKGKALDPQLLVVNQVVCCVPPVAWDWDDDPNIIMIMGRDPDDDDDNLDDDDQPDLVSLLSSLQSNLSNAWDFDLVFLKIKGKDAPSVVVVNQVSCVVLVQHWDWDDDPPIIMIIRGALVNLVSCCVRRAYPDPVNVRSVSSND

Sequence (167 aa):
MNKYFILGLCYSCGSIKPSKIPKFELITKKKEFADFVNMQLNLVLGNSKKYFKNGFYIVECKNSYFSIDKDKLPNLDTSERRRYFLAGYFEGKSSVSVKYKIIKLSGKYELLEQIKKLLELEGVNSKIYKNQKYFSLYIEGKTRCKLFKEKIDYISDKKKKLDRIVW

Radius of gyration: 15.64 Å; chains: 1; bounding box: 35×34×48 Å

pLDDT: mean 90.61, std 8.45, range [58.84, 98.19]

Secondary structure (DSSP, 8-state):
--HHHHHHHHHHHPEEEPSSS-EEEEEES-HHHHHHHHHHHHHHHS-EEEEEETTEEEEEEE-SS----SSSPPP--SHHHHHHHHHHHHHHH-EEETTTTEEEEEE-HHHHHHHHHHHHHTT---EEEEETTEEEEEEESHHHHHHHHHHT--SSTHHHHHHHHH-